Protein AF-A0A3D5XBE4-F1 (afdb_monomer)

Structure (mmCIF, N/CA/C/O backbone):
data_AF-A0A3D5XBE4-F1
#
_entry.id   AF-A0A3D5XBE4-F1
#
loop_
_atom_site.group_PDB
_atom_site.id
_atom_site.type_symbol
_atom_site.label_atom_id
_atom_site.label_alt_id
_atom_site.label_comp_id
_atom_site.label_asym_id
_atom_site.label_entity_id
_atom_site.label_seq_id
_atom_site.pdbx_PDB_ins_code
_atom_site.Cartn_x
_atom_site.Cartn_y
_atom_site.Cartn_z
_atom_site.occupancy
_atom_site.B_iso_or_equiv
_atom_site.auth_seq_id
_atom_site.auth_comp_id
_atom_site.auth_asym_id
_atom_site.auth_atom_id
_atom_site.pdbx_PDB_model_num
ATOM 1 N N . SER A 1 1 ? -17.134 5.224 9.399 1.00 81.50 1 SER A N 1
ATOM 2 C CA . SER A 1 1 ? -16.038 5.820 8.614 1.00 81.50 1 SER A CA 1
ATOM 3 C C . SER A 1 1 ? -14.791 5.867 9.475 1.00 81.50 1 SER A C 1
ATOM 5 O O . SER A 1 1 ? -14.920 5.916 10.695 1.00 81.50 1 SER A O 1
ATOM 7 N N . THR A 1 2 ? -13.607 5.760 8.886 1.00 93.44 2 THR A N 1
ATOM 8 C CA . THR A 1 2 ? -12.337 5.691 9.625 1.00 93.44 2 THR A CA 1
ATOM 9 C C . THR A 1 2 ? -11.202 6.248 8.777 1.00 93.44 2 THR A C 1
ATOM 11 O O . THR A 1 2 ? -11.336 6.324 7.555 1.00 93.44 2 THR A O 1
ATOM 14 N N . ASP A 1 3 ? -10.107 6.641 9.421 1.00 95.56 3 ASP A N 1
ATOM 15 C CA . ASP A 1 3 ? -8.882 6.990 8.717 1.00 95.56 3 ASP A CA 1
ATOM 16 C C . ASP A 1 3 ? -8.292 5.727 8.098 1.00 95.56 3 ASP A C 1
ATOM 18 O O . ASP A 1 3 ? -8.088 4.720 8.778 1.00 95.56 3 ASP A O 1
ATOM 22 N N . VAL A 1 4 ? -8.041 5.784 6.795 1.00 96.56 4 VAL A N 1
ATOM 23 C CA . VAL A 1 4 ? -7.448 4.700 6.024 1.00 96.56 4 VAL A CA 1
ATOM 24 C C . VAL A 1 4 ? -6.142 5.198 5.433 1.00 96.56 4 VAL A C 1
ATOM 26 O O . VAL A 1 4 ? -6.093 6.189 4.701 1.00 96.56 4 VAL A O 1
ATOM 29 N N . LYS A 1 5 ? -5.063 4.478 5.731 1.00 97.44 5 LYS A N 1
ATOM 30 C CA . LYS A 1 5 ? -3.747 4.721 5.153 1.00 97.44 5 LYS A CA 1
ATOM 31 C C . LYS A 1 5 ? -3.280 3.489 4.410 1.00 97.44 5 LYS A C 1
ATOM 33 O O . LYS A 1 5 ? -3.218 2.403 4.980 1.00 97.44 5 LYS A O 1
ATOM 38 N N . ILE A 1 6 ? -2.911 3.670 3.148 1.00 96.50 6 ILE A N 1
ATOM 39 C CA . ILE A 1 6 ? -2.440 2.579 2.298 1.00 96.50 6 ILE A CA 1
ATOM 40 C C . ILE A 1 6 ? -1.031 2.898 1.836 1.00 96.50 6 ILE A C 1
ATOM 42 O O . ILE A 1 6 ? -0.765 3.949 1.249 1.00 96.50 6 ILE A O 1
ATOM 46 N N . ILE A 1 7 ? -0.110 1.998 2.159 1.00 96.56 7 ILE A N 1
ATOM 47 C CA . ILE A 1 7 ? 1.324 2.181 1.967 1.00 96.56 7 ILE A CA 1
ATOM 48 C C . ILE A 1 7 ? 1.861 1.011 1.152 1.00 96.56 7 ILE A C 1
ATOM 50 O O . ILE A 1 7 ? 1.548 -0.145 1.432 1.00 96.56 7 ILE A O 1
ATOM 54 N N . VAL A 1 8 ? 2.695 1.319 0.165 1.00 94.25 8 VAL A N 1
ATOM 55 C CA . VAL A 1 8 ? 3.407 0.328 -0.639 1.00 94.25 8 VAL A CA 1
ATOM 56 C C . VAL A 1 8 ? 4.846 0.230 -0.156 1.00 94.25 8 VAL A C 1
ATOM 58 O O . VAL A 1 8 ? 5.528 1.247 0.014 1.00 94.25 8 VAL A O 1
ATOM 61 N N . TYR A 1 9 ? 5.313 -0.999 0.027 1.00 94.94 9 TYR A N 1
ATOM 62 C CA . TYR A 1 9 ? 6.676 -1.328 0.416 1.00 94.94 9 TYR A CA 1
ATOM 63 C C . TYR A 1 9 ? 7.336 -2.259 -0.604 1.00 94.94 9 TYR A C 1
ATOM 65 O O . TYR A 1 9 ? 6.668 -3.053 -1.272 1.00 94.94 9 TYR A O 1
ATOM 73 N N . SER A 1 10 ? 8.665 -2.202 -0.680 1.00 93.06 10 SER A N 1
ATOM 74 C CA . SER A 1 10 ? 9.471 -3.254 -1.299 1.00 93.06 10 SER A CA 1
ATOM 75 C C . SER A 1 10 ? 9.332 -4.563 -0.510 1.00 93.06 10 SER A C 1
ATOM 77 O O . SER A 1 10 ? 8.952 -4.562 0.665 1.00 93.06 10 SER A O 1
ATOM 79 N N . ILE A 1 11 ? 9.727 -5.688 -1.112 1.00 94.00 11 ILE A N 1
ATOM 80 C CA . ILE A 1 11 ? 9.794 -6.973 -0.396 1.00 94.00 11 ILE A CA 1
ATOM 81 C C . ILE A 1 11 ? 10.771 -6.958 0.794 1.00 94.00 11 ILE A C 1
ATOM 83 O O . ILE A 1 11 ? 10.612 -7.733 1.730 1.00 94.00 11 ILE A O 1
ATOM 87 N N . THR A 1 12 ? 11.757 -6.053 0.786 1.00 94.62 12 THR A N 1
ATOM 88 C CA . THR A 1 12 ? 12.700 -5.844 1.898 1.00 94.62 12 THR A CA 1
ATOM 89 C C . THR A 1 12 ? 12.138 -4.948 3.008 1.00 94.62 12 THR A C 1
ATOM 91 O O . THR A 1 12 ? 12.827 -4.702 3.994 1.00 94.62 12 THR A O 1
ATOM 94 N N . GLY A 1 13 ? 10.904 -4.449 2.868 1.00 93.56 13 GLY A N 1
ATOM 95 C CA . GLY A 1 13 ? 10.242 -3.588 3.851 1.00 93.56 13 GLY A CA 1
ATOM 96 C C . GLY A 1 13 ? 10.550 -2.094 3.709 1.00 93.56 13 GLY A C 1
ATOM 97 O O . GLY A 1 13 ? 10.131 -1.303 4.553 1.00 93.56 13 GLY A O 1
ATOM 98 N N . GLN A 1 14 ? 11.243 -1.669 2.649 1.00 93.62 14 GLN A N 1
ATOM 99 C CA . GLN A 1 14 ? 11.458 -0.248 2.371 1.00 93.62 14 GLN A CA 1
ATOM 100 C C . GLN A 1 14 ? 10.143 0.394 1.931 1.00 93.62 14 GLN A C 1
ATOM 102 O O . GLN A 1 14 ? 9.514 -0.071 0.984 1.00 93.62 14 GLN A O 1
ATOM 107 N N . LYS A 1 15 ? 9.736 1.494 2.573 1.00 93.50 15 LYS A N 1
ATOM 108 C CA . LYS A 1 15 ? 8.573 2.275 2.132 1.00 93.50 15 LYS A CA 1
ATOM 109 C C . LYS A 1 15 ? 8.857 2.905 0.765 1.00 93.50 15 LYS A C 1
ATOM 111 O O . LYS A 1 15 ? 9.817 3.658 0.632 1.00 93.50 15 LYS A O 1
ATOM 116 N N . LEU A 1 16 ? 7.986 2.647 -0.208 1.00 91.31 16 LEU A N 1
ATOM 117 C CA . LEU A 1 16 ? 8.076 3.202 -1.561 1.00 91.31 16 LEU A CA 1
ATOM 118 C C . LEU A 1 16 ? 7.088 4.350 -1.771 1.00 91.31 16 LEU A C 1
ATOM 120 O O . LEU A 1 16 ? 7.459 5.384 -2.315 1.00 91.31 16 LEU A O 1
ATOM 124 N N . ALA A 1 17 ? 5.843 4.195 -1.312 1.00 91.50 17 ALA A N 1
ATOM 125 C CA . ALA A 1 17 ? 4.801 5.202 -1.507 1.00 91.50 17 ALA A CA 1
ATOM 126 C C . ALA A 1 17 ? 3.709 5.124 -0.434 1.00 91.50 17 ALA A C 1
ATOM 128 O O . ALA A 1 17 ? 3.454 4.064 0.131 1.00 91.50 17 ALA A O 1
ATOM 129 N N . THR A 1 18 ? 3.033 6.245 -0.185 1.00 94.06 18 THR A N 1
ATOM 130 C CA . THR A 1 18 ? 1.699 6.264 0.435 1.00 94.06 18 THR A CA 1
ATOM 131 C C . THR A 1 18 ? 0.702 6.540 -0.690 1.00 94.06 18 THR A C 1
ATOM 133 O O . THR A 1 18 ? 0.812 7.589 -1.317 1.00 94.06 18 THR A O 1
ATOM 136 N N . ILE A 1 19 ? -0.227 5.621 -0.961 1.00 93.25 19 ILE A N 1
ATOM 137 C CA . ILE A 1 19 ? -1.17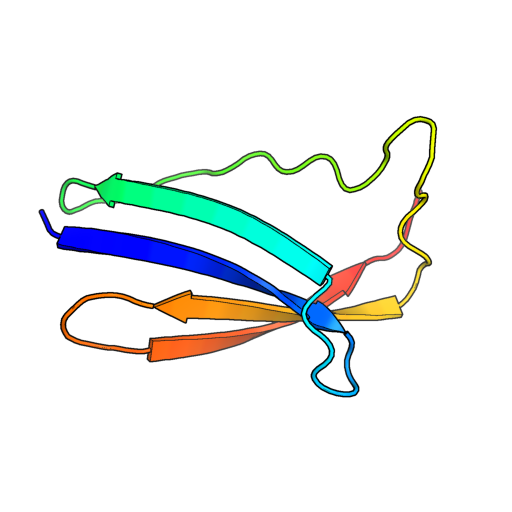2 5.731 -2.091 1.00 93.25 19 ILE A CA 1
ATOM 138 C C . ILE A 1 19 ? -2.569 6.197 -1.670 1.00 93.25 19 ILE A C 1
ATOM 140 O O . ILE A 1 19 ? -3.320 6.672 -2.509 1.00 93.25 19 ILE A O 1
ATOM 144 N N . ALA A 1 20 ? -2.891 6.107 -0.378 1.00 94.31 20 ALA A N 1
ATOM 145 C CA . ALA A 1 20 ? -4.063 6.737 0.225 1.00 94.31 20 ALA A CA 1
ATOM 146 C C . ALA A 1 20 ? -3.761 7.122 1.678 1.00 94.31 20 ALA A C 1
ATOM 148 O O . ALA A 1 20 ? -2.974 6.452 2.357 1.00 94.31 20 ALA A O 1
ATOM 149 N N . SER A 1 21 ? -4.356 8.218 2.142 1.00 95.56 21 SER A N 1
ATOM 150 C CA . SER A 1 21 ? -4.268 8.701 3.524 1.00 95.56 21 SER A CA 1
ATOM 151 C C . SER A 1 21 ? -5.452 9.625 3.790 1.00 95.56 21 SER A C 1
ATOM 153 O O . SER A 1 21 ? -5.297 10.844 3.831 1.00 95.56 21 SER A O 1
ATOM 155 N N . GLU A 1 22 ? -6.638 9.043 3.894 1.00 94.62 22 GLU A N 1
ATOM 156 C CA . GLU A 1 22 ? -7.899 9.782 3.903 1.00 94.62 22 GLU A CA 1
ATOM 157 C C . GLU A 1 22 ? -8.963 9.095 4.760 1.00 94.62 22 GLU A C 1
ATOM 159 O O . GLU A 1 22 ? -8.836 7.930 5.138 1.00 94.62 22 GLU A O 1
ATOM 164 N N . TYR A 1 23 ? -10.023 9.835 5.066 1.00 95.69 23 TYR A N 1
ATOM 165 C CA . TYR A 1 23 ? -11.152 9.329 5.830 1.00 95.69 23 TYR A CA 1
ATOM 166 C C . TYR A 1 23 ? -12.161 8.662 4.892 1.00 95.69 23 TYR A C 1
ATOM 168 O O . TYR A 1 23 ? -12.751 9.323 4.039 1.00 95.69 23 TYR A O 1
ATOM 176 N N . MET A 1 24 ? -12.384 7.358 5.056 1.00 94.31 24 MET A N 1
ATOM 177 C CA . MET A 1 24 ? -13.261 6.577 4.180 1.00 94.31 24 MET A CA 1
ATOM 178 C C . MET A 1 24 ? -14.519 6.107 4.914 1.00 94.31 24 MET A C 1
ATOM 180 O O . MET A 1 24 ? -14.483 5.694 6.080 1.00 94.31 24 MET A O 1
ATOM 184 N N . HIS A 1 25 ? -15.664 6.154 4.230 1.00 94.50 25 HIS A N 1
ATOM 185 C CA . HIS A 1 25 ? -16.899 5.536 4.716 1.00 94.50 25 HIS A CA 1
ATOM 186 C C . HIS A 1 25 ? -16.803 4.009 4.686 1.00 94.50 25 HIS A C 1
ATOM 188 O O . HIS A 1 25 ? -15.972 3.437 3.991 1.00 94.50 25 HIS A O 1
ATOM 194 N N . GLN A 1 26 ? -17.642 3.333 5.468 1.00 91.81 26 GLN A N 1
ATOM 195 C CA . GLN A 1 26 ? -17.723 1.877 5.383 1.00 91.81 26 GLN A CA 1
ATOM 196 C C . GLN A 1 26 ? -18.255 1.485 3.999 1.00 91.81 26 GLN A C 1
ATOM 198 O O . GLN A 1 26 ? -19.223 2.081 3.532 1.00 91.81 26 GLN A O 1
ATOM 203 N N . GLY A 1 27 ? -17.632 0.497 3.365 1.00 92.88 27 GLY A N 1
ATOM 204 C CA . GLY A 1 27 ? -18.002 0.035 2.031 1.00 92.88 27 GLY A CA 1
ATOM 205 C C . GLY A 1 27 ? -16.793 -0.467 1.252 1.00 92.88 27 GLY A C 1
ATOM 206 O O . GLY A 1 27 ? -15.696 -0.590 1.801 1.00 92.88 27 GLY A O 1
ATOM 207 N N . GLU A 1 28 ? -17.013 -0.754 -0.025 1.00 93.62 28 GLU A N 1
ATOM 208 C CA . GLU A 1 28 ? -15.954 -1.087 -0.973 1.00 93.62 28 GLU A CA 1
ATOM 209 C C . GLU A 1 28 ? -15.386 0.192 -1.594 1.00 93.62 28 GLU A C 1
ATOM 211 O O . GLU A 1 28 ? -16.135 1.091 -1.976 1.00 93.62 28 GLU A O 1
ATOM 216 N N . HIS A 1 29 ? -14.059 0.260 -1.703 1.00 92.12 29 HIS A N 1
ATOM 217 C CA . HIS A 1 29 ? -13.342 1.382 -2.304 1.00 92.12 29 HIS A CA 1
ATOM 218 C C . HIS A 1 29 ? -12.346 0.860 -3.330 1.00 92.12 29 HIS A C 1
ATOM 220 O O . HIS A 1 29 ? -11.662 -0.136 -3.090 1.00 92.12 29 HIS A O 1
ATOM 226 N N . GLN A 1 30 ? -12.232 1.561 -4.454 1.00 92.25 30 GLN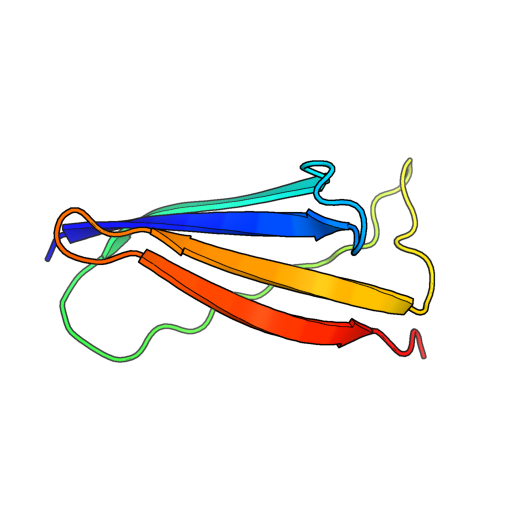 A N 1
ATOM 227 C CA . GLN A 1 30 ? -11.212 1.304 -5.465 1.00 92.25 30 GLN A CA 1
ATOM 228 C C . GLN A 1 30 ? -10.219 2.455 -5.508 1.00 92.25 30 GLN A C 1
ATOM 230 O O . GLN A 1 30 ? -10.598 3.624 -5.516 1.00 92.25 30 GLN A O 1
ATOM 235 N N . ILE A 1 31 ? -8.935 2.108 -5.567 1.00 88.69 31 ILE A N 1
ATOM 236 C CA . ILE A 1 31 ? -7.841 3.069 -5.657 1.00 88.69 31 ILE A CA 1
ATOM 237 C C . ILE A 1 31 ? -7.045 2.758 -6.910 1.00 88.69 31 ILE A C 1
ATOM 239 O O . ILE A 1 31 ? -6.568 1.639 -7.104 1.00 88.69 31 ILE A O 1
ATOM 243 N N . HIS A 1 32 ? -6.876 3.773 -7.750 1.00 86.81 32 HIS A N 1
ATOM 244 C CA . HIS A 1 32 ? -6.016 3.700 -8.919 1.00 86.81 32 HIS A CA 1
ATOM 245 C C . HIS A 1 32 ? -4.665 4.309 -8.584 1.00 86.81 32 HIS A C 1
ATOM 247 O O . HIS A 1 32 ? -4.540 5.512 -8.365 1.00 86.81 32 HIS A O 1
ATOM 253 N N . TRP A 1 33 ? -3.641 3.466 -8.566 1.00 83.19 33 TRP A N 1
ATOM 254 C CA . TRP A 1 33 ? -2.270 3.898 -8.368 1.00 83.19 33 TRP A CA 1
ATOM 255 C C . TRP A 1 33 ? -1.473 3.695 -9.652 1.00 83.19 33 TRP A C 1
ATOM 257 O O . TRP A 1 33 ? -1.424 2.588 -10.186 1.00 83.19 33 TRP A O 1
ATOM 267 N N . ASN A 1 34 ? -0.844 4.767 -10.139 1.00 81.50 34 ASN A N 1
ATOM 268 C CA . ASN A 1 34 ? 0.113 4.694 -11.233 1.00 81.50 34 ASN A CA 1
ATOM 269 C C . ASN A 1 34 ? 1.541 4.687 -10.654 1.00 81.50 34 ASN A C 1
ATOM 271 O O . ASN A 1 34 ? 2.004 5.726 -10.178 1.00 81.50 34 ASN A O 1
ATOM 275 N N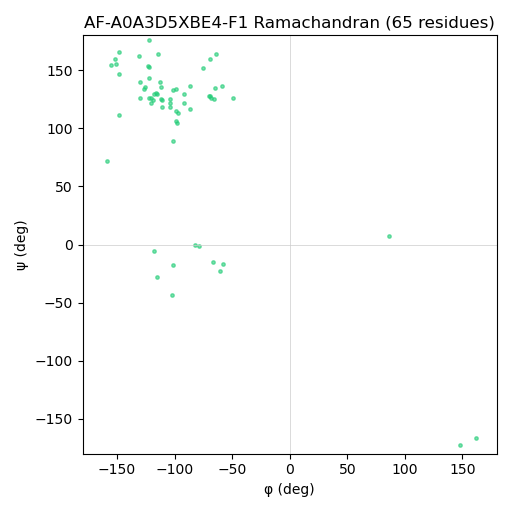 . PRO A 1 35 ? 2.240 3.540 -10.670 1.00 73.50 35 PRO A N 1
ATOM 276 C CA . PRO A 1 3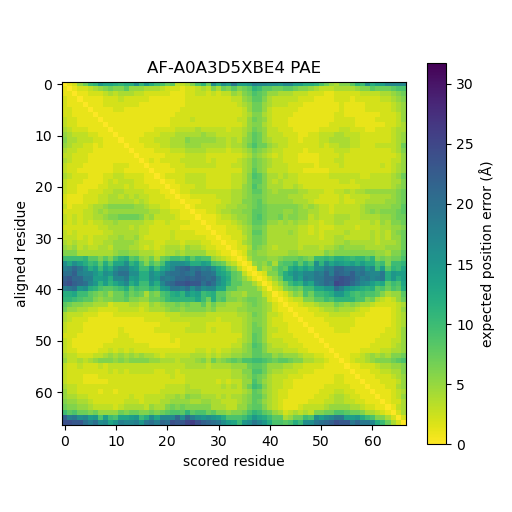5 ? 3.581 3.417 -10.110 1.00 73.50 35 PRO A CA 1
ATOM 277 C C . PRO A 1 35 ? 4.674 3.976 -11.039 1.00 73.50 35 PRO A C 1
ATOM 279 O O . PRO A 1 35 ? 5.854 3.944 -10.687 1.00 73.50 35 PRO A O 1
ATOM 282 N N . PHE A 1 36 ? 4.300 4.471 -12.223 1.00 68.19 36 PHE A N 1
ATOM 283 C CA . PHE A 1 36 ? 5.201 5.105 -13.175 1.00 68.19 36 PHE A CA 1
ATOM 284 C C . PHE A 1 36 ? 5.112 6.624 -13.041 1.00 68.19 36 PHE A C 1
ATOM 286 O O . PHE A 1 36 ? 4.089 7.236 -13.346 1.00 68.19 36 PHE A O 1
ATOM 293 N N . SER A 1 37 ? 6.207 7.242 -12.612 1.00 62.53 37 SER A N 1
ATOM 294 C CA . SER A 1 37 ? 6.403 8.687 -12.712 1.00 62.53 37 SER A CA 1
ATOM 295 C C . SER A 1 37 ? 7.564 8.985 -13.662 1.00 62.53 37 SER A C 1
ATOM 297 O O . SER A 1 37 ? 8.373 8.103 -13.953 1.00 62.53 37 SER A O 1
ATOM 299 N N . ALA A 1 38 ? 7.682 10.232 -14.124 1.00 52.72 38 ALA A N 1
ATOM 300 C CA . ALA A 1 38 ? 8.786 10.660 -14.989 1.00 52.72 38 ALA A CA 1
ATOM 301 C C . ALA A 1 38 ? 10.183 10.450 -14.358 1.00 52.72 38 ALA A C 1
ATOM 303 O O . ALA A 1 38 ? 11.180 10.451 -15.074 1.00 52.72 38 ALA A O 1
ATOM 304 N N . SER A 1 39 ? 10.260 10.255 -13.035 1.00 52.81 39 SER A N 1
ATOM 305 C CA . SER A 1 39 ? 11.499 10.064 -12.274 1.00 52.81 39 SER A CA 1
ATOM 306 C C . SER A 1 39 ? 11.613 8.707 -11.566 1.00 52.81 39 SER A C 1
ATOM 308 O O . SER A 1 39 ? 12.665 8.413 -11.002 1.00 52.81 39 SER A O 1
ATOM 310 N N . SER A 1 40 ? 10.577 7.861 -11.587 1.00 58.00 40 SER A N 1
ATOM 311 C CA . SER A 1 40 ? 10.614 6.532 -10.970 1.00 58.00 40 SER A CA 1
ATOM 312 C C . SER A 1 40 ? 9.742 5.540 -11.736 1.00 58.00 40 SER A C 1
ATOM 314 O O . SER A 1 40 ? 8.512 5.622 -11.707 1.00 58.00 40 SER A O 1
ATOM 316 N N . SER A 1 41 ? 10.371 4.566 -12.384 1.00 71.44 41 SER A N 1
ATOM 317 C CA . SER A 1 41 ? 9.690 3.373 -12.872 1.00 71.44 41 SER A CA 1
ATOM 318 C C . SER A 1 41 ? 9.758 2.299 -11.795 1.00 71.44 41 SER A C 1
ATOM 320 O O . SER A 1 41 ? 10.833 1.911 -11.335 1.00 71.44 41 SER A O 1
ATOM 322 N N . MET A 1 42 ? 8.599 1.818 -11.355 1.00 78.00 42 MET A N 1
ATOM 323 C CA . MET A 1 42 ? 8.574 0.656 -10.483 1.00 78.00 42 MET A CA 1
ATOM 324 C C . MET A 1 42 ? 9.004 -0.577 -11.282 1.00 78.00 42 MET A C 1
ATOM 326 O O . MET A 1 42 ? 8.488 -0.844 -12.367 1.00 78.00 42 MET A O 1
ATOM 330 N N . VAL A 1 43 ? 9.987 -1.310 -10.763 1.00 82.62 43 VAL A N 1
ATOM 331 C CA . VAL A 1 43 ? 10.542 -2.491 -11.433 1.00 82.62 43 VAL A CA 1
ATOM 332 C C . VAL A 1 43 ? 9.566 -3.658 -11.295 1.00 82.62 43 VAL A C 1
ATOM 334 O O . VAL A 1 43 ? 8.807 -3.740 -10.328 1.00 82.62 43 VAL A O 1
ATOM 337 N N . GLN A 1 44 ? 9.570 -4.588 -12.244 1.00 87.38 44 GLN A N 1
ATOM 338 C CA . GLN A 1 44 ? 8.815 -5.827 -12.079 1.00 87.38 44 GLN A CA 1
ATOM 339 C C . GLN A 1 44 ? 9.294 -6.574 -10.826 1.00 87.38 44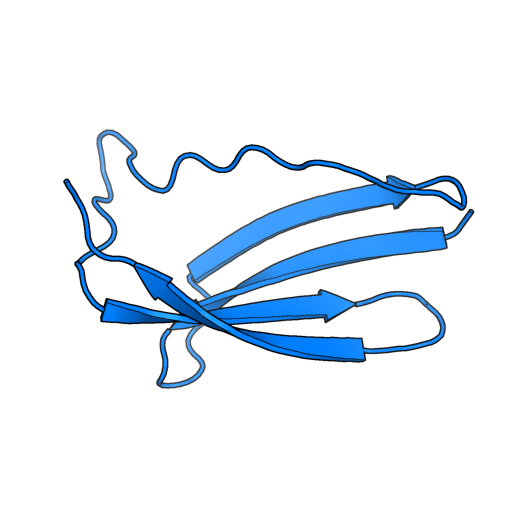 GLN A C 1
ATOM 341 O O . GLN A 1 44 ? 10.495 -6.665 -10.576 1.00 87.38 44 GLN A O 1
ATOM 346 N N . GLY A 1 45 ? 8.376 -7.102 -10.021 1.00 90.00 45 GLY A N 1
ATOM 347 C CA . GLY A 1 45 ? 8.762 -7.783 -8.791 1.00 90.00 45 GLY A CA 1
ATOM 348 C C . GLY A 1 45 ? 7.646 -7.949 -7.774 1.00 90.00 45 GLY A C 1
ATOM 349 O O . GLY A 1 45 ? 6.465 -7.779 -8.071 1.00 90.00 45 GLY A O 1
ATOM 350 N N . VAL A 1 46 ? 8.046 -8.314 -6.559 1.00 92.81 46 VAL A N 1
ATOM 351 C CA . VAL A 1 46 ? 7.141 -8.528 -5.429 1.00 92.81 46 VAL A CA 1
ATOM 352 C C . VAL A 1 46 ? 7.131 -7.293 -4.536 1.00 92.81 46 VAL A C 1
ATOM 354 O O . VAL A 1 46 ? 8.186 -6.776 -4.168 1.00 92.81 46 VAL A O 1
ATOM 357 N N . TYR A 1 47 ? 5.933 -6.870 -4.150 1.00 93.94 47 TYR A N 1
ATOM 358 C CA . TYR A 1 47 ? 5.705 -5.727 -3.274 1.00 93.94 47 TYR A CA 1
ATOM 359 C C . TYR A 1 47 ? 4.742 -6.103 -2.156 1.00 93.94 47 TYR A C 1
ATOM 361 O O . TYR A 1 47 ? 4.024 -7.104 -2.240 1.00 93.94 47 TYR A O 1
ATOM 369 N N . LEU A 1 48 ? 4.731 -5.288 -1.109 1.00 96.69 48 LEU A N 1
ATOM 370 C CA . LEU A 1 48 ? 3.794 -5.418 -0.003 1.00 96.69 48 LEU A CA 1
ATOM 371 C C . LEU A 1 48 ? 2.890 -4.189 0.020 1.00 96.69 48 LEU A C 1
ATOM 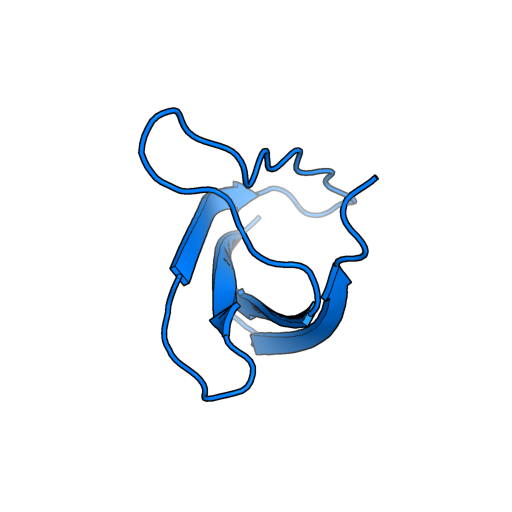373 O O . LEU A 1 48 ? 3.379 -3.059 0.001 1.00 96.69 48 LEU A O 1
ATOM 377 N N . ILE A 1 49 ? 1.581 -4.409 0.078 1.00 96.06 49 ILE A N 1
ATOM 378 C CA . ILE A 1 49 ? 0.596 -3.358 0.332 1.00 96.06 49 ILE A CA 1
ATOM 379 C C . ILE A 1 49 ? 0.138 -3.507 1.770 1.00 96.06 49 ILE A C 1
ATOM 381 O O . ILE A 1 49 ? -0.327 -4.572 2.166 1.00 96.06 49 ILE A O 1
ATOM 385 N N . ARG A 1 50 ? 0.249 -2.434 2.544 1.00 98.00 50 ARG A N 1
ATOM 386 C CA . ARG A 1 50 ? -0.259 -2.367 3.908 1.00 98.00 50 ARG A CA 1
ATOM 387 C C . ARG A 1 50 ? -1.429 -1.407 3.972 1.00 98.00 50 ARG A C 1
ATOM 389 O O . ARG A 1 50 ? -1.275 -0.241 3.610 1.00 98.00 50 ARG A O 1
ATOM 396 N N . VAL A 1 51 ? -2.559 -1.898 4.458 1.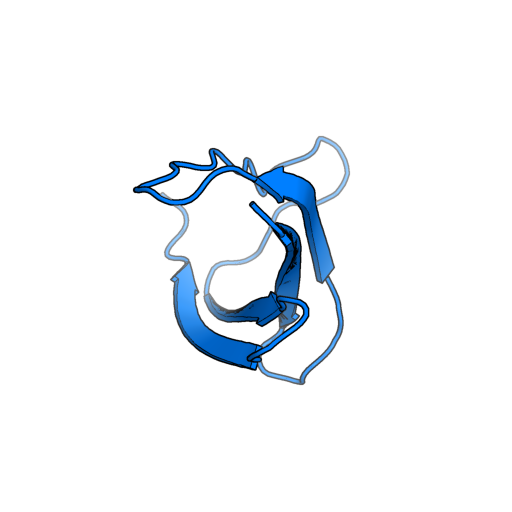00 96.94 51 VAL A N 1
ATOM 397 C CA . VAL A 1 51 ? -3.752 -1.116 4.774 1.00 96.94 51 VAL A CA 1
ATOM 398 C C . VAL A 1 51 ? -3.805 -0.960 6.285 1.00 96.94 51 VAL A C 1
ATOM 400 O O . VAL A 1 51 ? -3.811 -1.951 7.009 1.00 96.94 51 VAL A O 1
ATOM 403 N N . ILE A 1 52 ? -3.817 0.282 6.750 1.00 97.31 52 ILE A N 1
ATOM 404 C CA . ILE A 1 52 ? -3.878 0.637 8.164 1.00 97.31 52 ILE A CA 1
ATOM 405 C C . ILE A 1 52 ? -5.171 1.407 8.380 1.00 97.31 52 ILE A C 1
ATOM 407 O O . ILE A 1 52 ? -5.448 2.373 7.665 1.00 97.31 52 ILE A O 1
ATOM 411 N N . THR A 1 53 ? -5.935 0.981 9.373 1.00 95.94 53 THR A N 1
ATOM 412 C CA . THR A 1 53 ? -7.102 1.689 9.895 1.00 95.94 53 THR A CA 1
ATOM 413 C C . THR A 1 53 ? -6.909 1.947 11.385 1.00 95.94 53 THR A C 1
ATOM 415 O O . THR A 1 53 ? -5.949 1.466 11.986 1.00 95.94 53 THR A O 1
ATOM 418 N N . ASN A 1 54 ? -7.841 2.654 12.021 1.00 92.75 54 ASN A N 1
ATOM 419 C CA . ASN A 1 54 ? -7.771 2.877 13.469 1.00 92.75 54 ASN A CA 1
ATOM 420 C C . ASN A 1 54 ? -7.962 1.589 14.298 1.00 92.75 54 ASN A C 1
ATOM 422 O O . ASN A 1 54 ? -7.701 1.602 15.497 1.00 92.75 54 ASN A O 1
ATOM 426 N N . GLN A 1 55 ? -8.456 0.505 13.690 1.00 92.50 55 GLN A N 1
ATOM 427 C CA . GLN A 1 55 ? -8.828 -0.733 14.386 1.00 92.50 55 GLN A CA 1
ATOM 428 C C . GLN A 1 55 ? -7.971 -1.934 13.994 1.00 92.50 55 GLN A C 1
ATOM 430 O O . GLN A 1 55 ? -7.824 -2.854 14.793 1.00 92.50 55 GLN A O 1
ATOM 435 N N . ASP A 1 56 ? -7.442 -1.941 12.773 1.00 95.19 56 ASP A N 1
ATOM 436 C CA . ASP A 1 56 ? -6.735 -3.087 12.215 1.00 95.19 56 ASP A CA 1
ATOM 437 C C . ASP A 1 56 ? -5.667 -2.654 11.209 1.00 95.19 56 ASP A C 1
ATOM 439 O O . ASP A 1 56 ? -5.759 -1.595 10.574 1.00 95.19 56 ASP A O 1
ATOM 443 N N . GLU A 1 57 ? -4.676 -3.519 11.043 1.00 97.00 57 GLU A N 1
ATOM 444 C CA . GLU A 1 57 ? -3.627 -3.411 10.049 1.00 97.00 57 GLU A CA 1
ATOM 445 C C . GLU A 1 57 ? -3.496 -4.735 9.301 1.00 97.00 57 GLU A C 1
ATOM 447 O O . GLU A 1 57 ? -3.247 -5.789 9.884 1.00 97.00 57 GLU A O 1
ATOM 452 N N . ARG A 1 58 ? -3.572 -4.666 7.971 1.00 97.31 58 ARG A N 1
ATOM 453 C CA . ARG A 1 58 ? -3.428 -5.830 7.103 1.00 97.31 58 ARG A CA 1
ATOM 454 C C . ARG A 1 58 ? -2.365 -5.590 6.049 1.00 97.31 58 ARG A C 1
ATOM 456 O O . ARG A 1 58 ? -2.343 -4.547 5.401 1.00 97.31 58 ARG A O 1
ATOM 463 N N . THR A 1 59 ? -1.485 -6.571 5.866 1.00 97.88 59 THR A N 1
ATOM 464 C CA . THR A 1 59 ? -0.452 -6.547 4.826 1.00 97.88 59 THR A CA 1
ATOM 465 C C . THR A 1 59 ? -0.689 -7.678 3.835 1.00 97.88 59 THR A C 1
ATOM 467 O O . THR A 1 59 ? -0.835 -8.828 4.234 1.00 97.88 59 THR A O 1
ATOM 470 N N . GLU A 1 60 ? -0.681 -7.349 2.548 1.00 96.56 60 GLU A N 1
ATOM 471 C CA . GLU A 1 60 ? -0.861 -8.287 1.445 1.00 96.56 60 GLU A CA 1
ATOM 472 C C . GLU A 1 60 ? 0.337 -8.249 0.496 1.00 96.56 60 GLU A C 1
ATOM 474 O O . GLU A 1 60 ? 0.923 -7.193 0.236 1.00 96.56 60 GLU A O 1
ATOM 479 N N . ARG A 1 61 ? 0.704 -9.418 -0.038 1.00 95.56 61 ARG A N 1
ATOM 480 C CA . ARG A 1 61 ? 1.781 -9.556 -1.024 1.00 95.56 61 ARG A CA 1
ATOM 481 C C . ARG A 1 61 ? 1.209 -9.460 -2.431 1.00 95.56 61 ARG A C 1
ATOM 483 O O . ARG A 1 61 ? 0.308 -10.217 -2.779 1.00 95.56 61 ARG A O 1
ATOM 490 N N . ILE A 1 62 ? 1.804 -8.616 -3.266 1.00 92.44 62 ILE A N 1
ATOM 491 C CA . ILE A 1 62 ? 1.429 -8.473 -4.675 1.00 92.44 62 ILE A CA 1
ATOM 492 C C . ILE A 1 62 ? 2.616 -8.745 -5.600 1.00 92.44 62 ILE A C 1
ATOM 494 O O . ILE A 1 62 ? 3.773 -8.545 -5.230 1.00 92.44 62 ILE A O 1
ATOM 498 N N . ILE A 1 63 ? 2.322 -9.196 -6.818 1.00 91.12 63 ILE A N 1
ATOM 499 C CA . ILE A 1 63 ? 3.303 -9.351 -7.894 1.00 91.12 63 ILE A CA 1
ATOM 500 C C . ILE A 1 63 ? 2.985 -8.297 -8.948 1.00 91.12 63 ILE A C 1
ATOM 502 O O . ILE A 1 63 ? 1.904 -8.306 -9.530 1.00 91.12 63 ILE A O 1
ATOM 506 N N . PHE A 1 64 ? 3.931 -7.398 -9.197 1.00 87.12 64 PHE A N 1
ATOM 507 C CA . P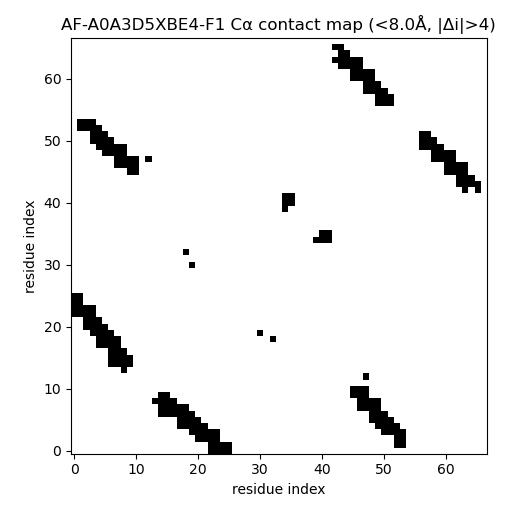HE A 1 64 ? 3.856 -6.431 -10.277 1.00 87.12 64 PHE A CA 1
ATOM 508 C C . PHE A 1 64 ? 4.648 -6.954 -11.472 1.00 87.12 64 PHE A C 1
ATOM 510 O O . PHE A 1 64 ? 5.877 -6.961 -11.473 1.00 87.12 64 PHE A O 1
ATOM 517 N N . SER A 1 65 ? 3.932 -7.420 -12.486 1.00 80.25 65 SER A N 1
ATOM 518 C CA . SER A 1 65 ? 4.483 -7.809 -13.783 1.00 80.25 65 SER A CA 1
ATOM 519 C C . SER A 1 65 ? 4.193 -6.652 -14.734 1.00 80.25 65 SER A C 1
ATOM 521 O O . SER A 1 65 ? 3.110 -6.578 -15.307 1.00 80.25 65 SER A O 1
ATOM 523 N N . GLY A 1 66 ? 5.103 -5.678 -14.805 1.00 68.56 66 GLY A N 1
ATOM 524 C CA . GLY A 1 66 ? 4.991 -4.574 -15.762 1.00 68.56 66 GLY A CA 1
ATOM 525 C C . GLY A 1 66 ? 4.719 -5.132 -17.161 1.00 68.56 66 GLY A C 1
ATOM 526 O O . GLY A 1 66 ? 5.430 -6.034 -17.600 1.00 68.56 66 GLY A O 1
ATOM 527 N N . LYS A 1 67 ? 3.654 -4.658 -17.806 1.00 57.72 67 LYS A N 1
ATOM 528 C CA . LYS A 1 67 ? 3.394 -4.922 -19.223 1.00 57.72 67 LYS A CA 1
ATOM 529 C C . LYS A 1 67 ? 4.081 -3.863 -20.066 1.00 57.72 67 LYS A C 1
ATOM 531 O O . 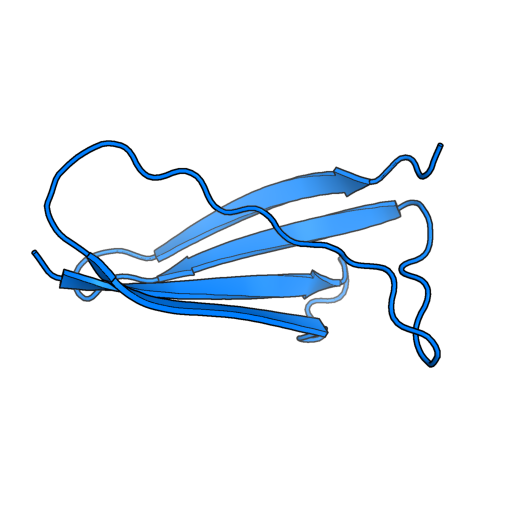LYS A 1 67 ? 4.059 -2.693 -19.624 1.00 57.72 67 LYS A O 1
#

Foldseek 3Di:
DWFKWKWKADPVRHTDDTQDTDGDDPDDDDGDDDQDDPPDDDDFAKMWIWIDTPVDIDIDIDTDDDD

Sequence (67 aa):
STDVKIIVYSITGQKLATIASEYMHQGEHQIHWNPFSASSSMVQGVYLIRVITNQDERTERIIFSGK

Radius of gyration: 12.77 Å; Cα contacts (8 Å, |Δi|>4): 118; chains: 1; bounding box: 31×20×34 Å

Secondary structure (DSSP, 8-state):
-EEEEEEEEETTS-EEEEEEEEEE-SS--------EETTEEPPSEEEEEEEE-SS-EEEEEEEE---

Mean predicted aligned error: 4.62 Å

Nearest PDB structures (foldseek):
  6tav-assembly1_D  TM=6.932E-01  e=1.266E+00  Homo sapiens
  7voo-assembly1_A  TM=4.880E-01  e=7.492E-01  Homo sapiens
  7von-assembly1_A  TM=5.419E-01  e=5.437E+00  Homo sapiens
  8ove-assembly1_Bt  TM=2.921E-01  e=6.476E+00  Trypanosoma brucei brucei
  8c3a-assembly2_CJ  TM=3.016E-01  e=7.714E+00  Candida albicans

Solvent-accessible surface area (backbone atoms only — not comparable to full-atom values): 4247 Å² total; per-residue (Å²): 104,45,54,37,36,30,35,36,24,40,75,88,66,49,79,74,47,75,82,44,79,47,77,42,69,82,77,91,83,87,84,89,80,77,65,66,52,102,88,42,74,69,72,68,43,59,31,32,42,34,43,37,45,91,86,51,74,48,76,45,82,45,76,44,76,77,129

pLDDT: mean 88.63, std 11.38, range [52.72, 98.0]